Protein AF-A0A8I2DUW6-F1 (afdb_monomer)

Mean predicted aligned error: 10.38 Å

Radius of gyration: 19.62 Å; Cα contacts (8 Å, |Δi|>4): 59; chains: 1; bounding box: 40×25×70 Å

Foldseek 3Di:
DDDDDPPVPPVVVVVVVVLVVVLVVLVVVVLVVLLVCLQPPQLCPVPVPPPDSVVSSVVSVVVSVVVVVCVVVLCVVLVVCCVVVNVVVSSVVSVCVSVVVVVVVVVPDD

pLDDT: mean 75.13, std 10.91, range [45.47, 89.31]

Structure (mmCIF, N/CA/C/O backbone):
data_AF-A0A8I2DUW6-F1
#
_entry.id   AF-A0A8I2DUW6-F1
#
loop_
_atom_site.group_PDB
_atom_site.id
_atom_site.type_symbol
_atom_site.label_atom_id
_atom_site.label_alt_id
_atom_site.label_com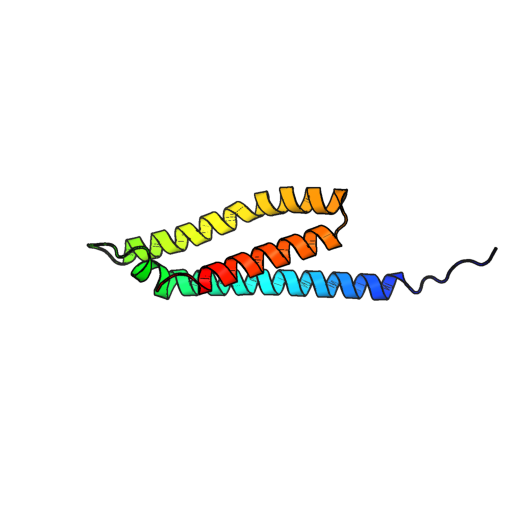p_id
_atom_site.label_asym_id
_atom_site.label_entity_id
_atom_site.label_seq_id
_atom_site.pdbx_PDB_ins_code
_atom_site.Cartn_x
_atom_site.Cartn_y
_atom_site.Cartn_z
_atom_site.occupancy
_atom_site.B_iso_or_equiv
_atom_site.auth_seq_id
_atom_site.auth_comp_id
_atom_site.auth_asym_id
_atom_site.auth_atom_id
_atom_site.pdbx_PDB_model_num
ATOM 1 N N . MET A 1 1 ? -23.594 2.513 44.249 1.00 48.62 1 MET A N 1
ATOM 2 C CA . MET A 1 1 ? -23.268 2.115 42.860 1.00 48.62 1 MET A CA 1
ATOM 3 C C . MET A 1 1 ? -21.768 2.338 42.655 1.00 48.62 1 MET A C 1
ATOM 5 O O . MET A 1 1 ? -21.359 3.493 42.703 1.00 48.62 1 MET A O 1
ATOM 9 N N . PRO A 1 2 ? -20.914 1.299 42.579 1.00 47.66 2 PRO A N 1
ATOM 10 C CA . PRO A 1 2 ? -19.468 1.497 42.521 1.00 47.66 2 PRO A CA 1
ATOM 11 C C . PRO A 1 2 ? -19.032 1.886 41.100 1.00 47.66 2 PRO A C 1
ATOM 13 O O . PRO A 1 2 ? -19.465 1.300 40.109 1.00 47.66 2 PRO A O 1
ATOM 16 N N . ARG A 1 3 ? -18.190 2.915 41.014 1.00 52.38 3 ARG A N 1
ATOM 17 C CA . ARG A 1 3 ? -17.647 3.509 39.787 1.00 52.38 3 ARG A CA 1
ATOM 18 C C . ARG A 1 3 ? -16.514 2.600 39.280 1.00 52.38 3 ARG A C 1
ATOM 20 O O . ARG A 1 3 ? -15.517 2.448 39.980 1.00 52.38 3 ARG A O 1
ATOM 27 N N . LYS A 1 4 ? -16.676 1.954 38.115 1.00 45.75 4 LYS A N 1
ATOM 28 C CA . LYS A 1 4 ? -15.626 1.113 37.502 1.00 45.75 4 LYS A CA 1
ATOM 29 C C . LYS A 1 4 ? -14.360 1.945 37.257 1.00 45.75 4 LYS A C 1
ATOM 31 O O . LYS A 1 4 ? -14.430 3.062 36.749 1.00 45.75 4 LYS A O 1
ATOM 36 N N . SER A 1 5 ? -13.230 1.381 37.664 1.00 45.47 5 SER A N 1
ATOM 37 C CA . SER A 1 5 ? -11.887 1.950 37.636 1.00 45.47 5 SER A CA 1
ATOM 38 C C . SER A 1 5 ? -11.401 2.257 36.215 1.00 45.47 5 SER A C 1
ATOM 40 O O . SER A 1 5 ? -11.547 1.471 35.285 1.00 45.47 5 SER A O 1
ATOM 42 N N . THR A 1 6 ? -10.770 3.415 36.063 1.00 49.97 6 THR A N 1
ATOM 43 C CA . THR A 1 6 ? -10.257 4.024 34.826 1.00 49.97 6 THR A CA 1
ATOM 44 C C . THR A 1 6 ? -8.950 3.405 34.297 1.00 49.97 6 THR A C 1
ATOM 46 O O . THR A 1 6 ? -8.210 4.048 33.557 1.00 49.97 6 THR A O 1
ATOM 49 N N . THR A 1 7 ? -8.642 2.149 34.630 1.00 49.09 7 THR A N 1
ATOM 50 C CA . THR A 1 7 ? -7.340 1.522 34.317 1.00 49.09 7 THR A CA 1
ATOM 51 C C . THR A 1 7 ? -7.307 0.794 32.957 1.00 49.09 7 THR A C 1
ATOM 53 O O . THR A 1 7 ? -6.231 0.490 32.450 1.00 49.09 7 THR A O 1
ATOM 56 N N . GLU A 1 8 ? -8.452 0.569 32.298 1.00 52.84 8 GLU A N 1
ATOM 57 C CA . GLU A 1 8 ? -8.525 -0.125 30.990 1.00 52.84 8 GLU A CA 1
ATOM 58 C C . GLU A 1 8 ? -8.135 0.746 29.773 1.00 52.84 8 GLU A C 1
ATOM 60 O O . GLU A 1 8 ? -7.786 0.222 28.710 1.00 52.84 8 GLU A O 1
ATOM 65 N N . GL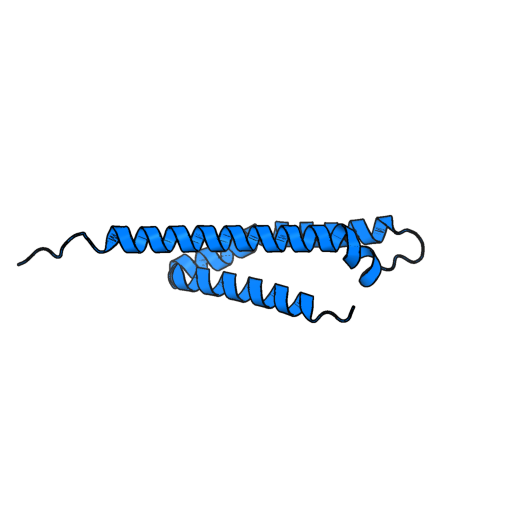Y A 1 9 ? -8.161 2.079 29.898 1.00 55.50 9 GLY A N 1
ATOM 66 C CA . GLY A 1 9 ? -7.941 2.994 28.767 1.00 55.50 9 GLY A CA 1
ATOM 67 C C . GLY A 1 9 ? -6.481 3.101 28.307 1.00 55.50 9 GLY A C 1
ATOM 68 O O . GLY A 1 9 ? -6.201 3.149 27.106 1.00 55.50 9 GLY A O 1
ATOM 69 N N . ALA A 1 10 ? -5.530 3.104 29.244 1.00 59.47 10 ALA A N 1
ATOM 70 C CA . ALA A 1 10 ? -4.113 3.330 28.944 1.00 59.47 10 ALA A CA 1
ATOM 71 C C . ALA A 1 10 ? -3.447 2.127 28.247 1.00 59.47 10 ALA A C 1
ATOM 73 O O . ALA A 1 10 ? -2.706 2.297 27.275 1.00 59.47 10 ALA A O 1
ATOM 74 N N . SER A 1 11 ? -3.754 0.901 28.690 1.00 62.22 11 SER A N 1
ATOM 75 C CA . SER A 1 11 ? -3.230 -0.336 28.090 1.00 62.22 11 SER A CA 1
ATOM 76 C C . SER A 1 11 ? -3.776 -0.561 26.675 1.00 62.22 11 SER A C 1
ATOM 78 O O . SER A 1 11 ? -3.026 -0.934 25.768 1.00 62.22 11 SER A O 1
ATOM 80 N N . THR A 1 12 ? -5.058 -0.252 26.460 1.00 75.38 12 THR A N 1
ATOM 81 C CA . THR A 1 12 ? -5.716 -0.332 25.150 1.00 75.38 12 THR A CA 1
ATOM 82 C C . THR A 1 12 ? -5.145 0.697 24.176 1.00 75.38 12 THR A C 1
ATOM 84 O O . THR A 1 12 ? -4.831 0.353 23.038 1.00 75.38 12 THR A O 1
ATOM 87 N N . THR A 1 13 ? -4.915 1.934 24.630 1.00 78.50 13 THR A N 1
ATOM 88 C CA . THR A 1 13 ? -4.326 2.998 23.798 1.00 78.50 13 THR A CA 1
ATOM 89 C C . THR A 1 13 ? -2.907 2.638 23.364 1.00 78.50 13 THR A C 1
ATOM 91 O O . THR A 1 13 ? -2.596 2.697 22.177 1.00 78.50 13 THR A O 1
ATOM 94 N N . ARG A 1 14 ? -2.063 2.158 24.290 1.00 81.19 14 ARG A N 1
ATOM 95 C CA . ARG A 1 14 ? -0.702 1.696 23.972 1.00 81.19 14 ARG A CA 1
ATOM 96 C C . ARG A 1 14 ? -0.705 0.572 22.933 1.00 81.19 14 ARG A C 1
ATOM 98 O O . ARG A 1 14 ? 0.114 0.582 22.020 1.00 81.19 14 ARG A O 1
ATOM 105 N N . ARG A 1 15 ? -1.640 -0.378 23.037 1.00 80.06 15 ARG A N 1
ATOM 106 C CA . ARG A 1 15 ? -1.776 -1.479 22.072 1.00 80.06 15 ARG A CA 1
ATOM 107 C C . ARG A 1 15 ? -2.188 -0.988 20.684 1.00 80.06 15 ARG A C 1
ATOM 109 O O . ARG A 1 15 ? -1.640 -1.470 19.698 1.00 80.06 15 ARG A O 1
ATOM 116 N N . VAL A 1 16 ? -3.117 -0.034 20.605 1.00 80.00 16 VAL A N 1
ATOM 117 C CA . VAL A 1 16 ? -3.538 0.577 19.333 1.00 80.00 16 VAL A CA 1
ATOM 118 C C . VAL A 1 16 ? -2.384 1.346 18.695 1.00 80.00 16 VAL A C 1
ATOM 120 O O . VAL A 1 16 ? -2.134 1.164 17.512 1.00 80.00 16 VAL A O 1
ATOM 123 N N . VAL A 1 17 ? -1.634 2.133 19.471 1.00 83.25 17 VAL A N 1
ATOM 124 C CA . VAL A 1 17 ? -0.468 2.875 18.965 1.00 83.25 17 VAL A CA 1
ATOM 125 C C . VAL A 1 17 ? 0.593 1.927 18.409 1.00 83.25 17 VAL A C 1
ATOM 127 O O . VAL A 1 17 ? 1.036 2.116 17.282 1.00 83.25 17 VAL A O 1
ATOM 130 N N . ILE A 1 18 ? 0.960 0.875 19.150 1.00 84.00 18 ILE A N 1
ATOM 131 C CA . ILE A 1 18 ? 1.939 -0.119 18.682 1.00 84.00 18 ILE A CA 1
ATOM 132 C C . ILE A 1 18 ? 1.457 -0.790 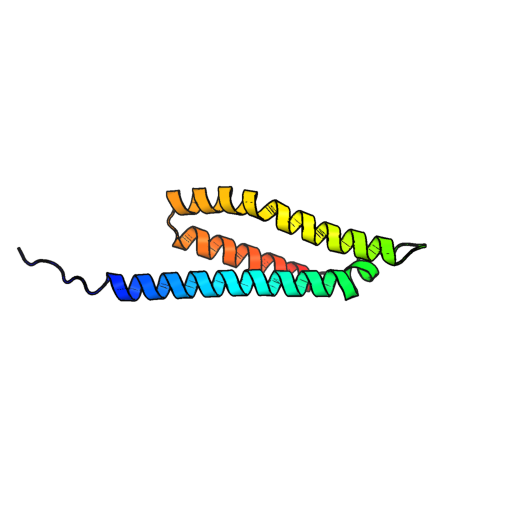17.391 1.00 84.00 18 ILE A C 1
ATOM 134 O O . ILE A 1 18 ? 2.237 -0.951 16.459 1.00 84.00 18 ILE A O 1
ATOM 138 N N . ALA A 1 19 ? 0.174 -1.146 17.316 1.00 80.88 19 ALA A N 1
ATOM 139 C CA . ALA A 1 19 ? -0.402 -1.758 16.125 1.00 80.88 19 ALA A CA 1
ATOM 140 C C . ALA A 1 19 ? -0.381 -0.812 14.909 1.00 80.88 19 ALA A C 1
ATOM 142 O O . ALA A 1 19 ? -0.034 -1.245 13.812 1.00 80.88 19 ALA A O 1
ATOM 143 N N . SER A 1 20 ? -0.682 0.476 15.102 1.00 80.69 20 SER A N 1
ATOM 144 C CA . SER A 1 20 ? -0.594 1.493 14.047 1.00 80.69 20 SER A CA 1
ATOM 145 C C . SER A 1 20 ? 0.843 1.715 13.577 1.00 80.69 20 SER A C 1
ATOM 147 O O . SER A 1 20 ? 1.088 1.799 12.378 1.00 80.69 20 SER A O 1
ATOM 149 N N . VAL A 1 21 ? 1.803 1.771 14.506 1.00 86.06 21 VAL A N 1
ATOM 150 C CA . VAL A 1 21 ? 3.229 1.923 14.178 1.00 86.06 21 VAL A CA 1
ATOM 151 C C . VAL A 1 21 ? 3.739 0.705 13.414 1.00 86.06 21 VAL A C 1
ATOM 153 O O . VAL A 1 21 ? 4.390 0.870 12.388 1.00 86.06 21 VAL A O 1
ATOM 156 N N . ALA A 1 22 ? 3.408 -0.507 13.862 1.00 84.00 22 ALA A N 1
ATOM 157 C CA . ALA A 1 22 ? 3.795 -1.738 13.178 1.00 84.00 22 ALA A CA 1
ATOM 158 C C . ALA A 1 22 ? 3.194 -1.823 11.765 1.00 84.00 22 ALA A C 1
ATOM 160 O O . ALA A 1 22 ? 3.897 -2.194 10.829 1.00 84.00 22 ALA A O 1
ATOM 161 N N . GLY A 1 23 ? 1.925 -1.430 11.599 1.00 79.38 23 GLY A N 1
ATOM 162 C CA . GLY A 1 23 ? 1.282 -1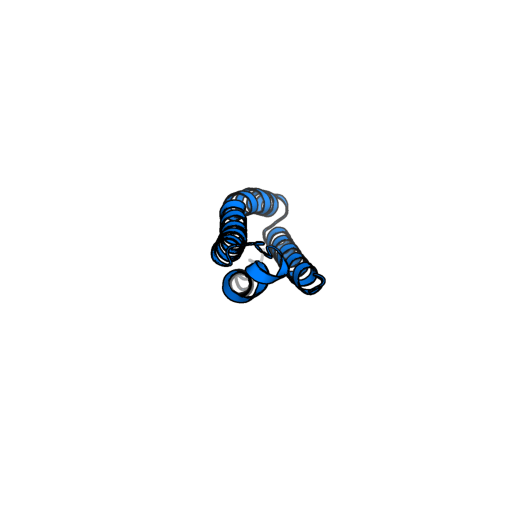.334 10.287 1.00 79.38 23 GLY A CA 1
ATOM 163 C C . GLY A 1 23 ? 1.987 -0.334 9.370 1.00 79.38 23 GLY A C 1
ATOM 164 O O . GLY A 1 23 ? 2.347 -0.682 8.253 1.00 79.38 23 GLY A O 1
ATOM 165 N N . ASN A 1 24 ? 2.276 0.869 9.872 1.00 82.94 24 ASN A N 1
ATOM 166 C CA . ASN A 1 24 ? 2.996 1.895 9.117 1.00 82.94 24 ASN A CA 1
ATOM 167 C C . ASN A 1 24 ? 4.421 1.453 8.740 1.00 82.94 24 ASN A C 1
ATOM 169 O O . ASN A 1 24 ? 4.879 1.721 7.635 1.00 82.94 24 ASN A O 1
ATOM 173 N N . MET A 1 25 ? 5.128 0.764 9.641 1.00 85.00 25 MET A N 1
ATOM 174 C CA . MET A 1 25 ? 6.453 0.212 9.346 1.00 85.00 25 MET A CA 1
ATOM 175 C C . MET A 1 25 ? 6.397 -0.867 8.269 1.00 85.00 25 MET A C 1
ATOM 177 O O . MET A 1 25 ? 7.230 -0.850 7.370 1.00 85.00 25 MET A O 1
ATOM 181 N N . MET A 1 26 ? 5.422 -1.779 8.333 1.00 82.31 26 MET A N 1
ATOM 182 C CA . MET A 1 26 ? 5.229 -2.784 7.287 1.00 82.31 26 MET A CA 1
ATOM 183 C C . MET A 1 26 ? 4.927 -2.127 5.940 1.00 82.31 26 MET A C 1
ATOM 185 O O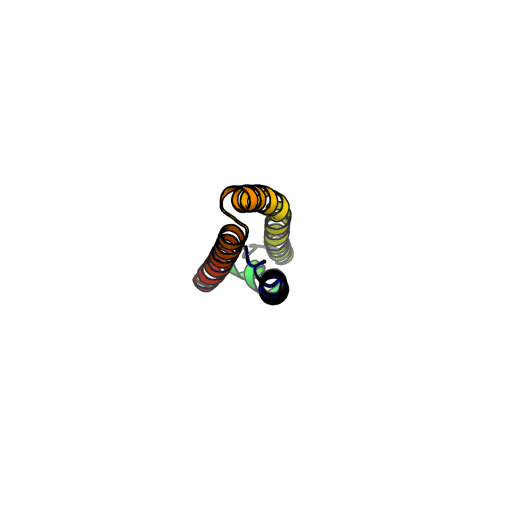 . MET A 1 26 ? 5.523 -2.503 4.936 1.00 82.31 26 MET A O 1
ATOM 189 N N . GLU A 1 27 ? 4.060 -1.118 5.917 1.00 80.25 27 GLU A N 1
ATOM 190 C CA . GLU A 1 27 ? 3.717 -0.386 4.697 1.00 80.25 27 GLU A CA 1
ATOM 191 C C . GLU A 1 27 ? 4.947 0.272 4.052 1.00 80.25 27 GLU A C 1
ATOM 193 O O . GLU A 1 27 ? 5.156 0.178 2.842 1.00 80.25 27 GLU A O 1
ATOM 198 N N . TRP A 1 28 ? 5.800 0.894 4.871 1.00 78.94 28 TRP A N 1
ATOM 199 C CA . TRP A 1 28 ? 7.076 1.457 4.427 1.00 78.94 28 TRP A CA 1
ATOM 200 C C . TRP A 1 28 ? 8.071 0.394 3.966 1.00 78.94 28 TRP A C 1
ATOM 202 O O . TRP A 1 28 ? 8.786 0.613 2.989 1.00 78.94 28 TRP A O 1
ATOM 212 N N . TYR A 1 29 ? 8.111 -0.748 4.649 1.00 82.94 29 TYR A N 1
ATOM 213 C CA . TYR A 1 29 ? 8.977 -1.864 4.291 1.00 82.94 29 TYR A CA 1
ATOM 214 C C . TYR A 1 29 ? 8.637 -2.416 2.902 1.00 82.94 29 TYR A C 1
ATOM 21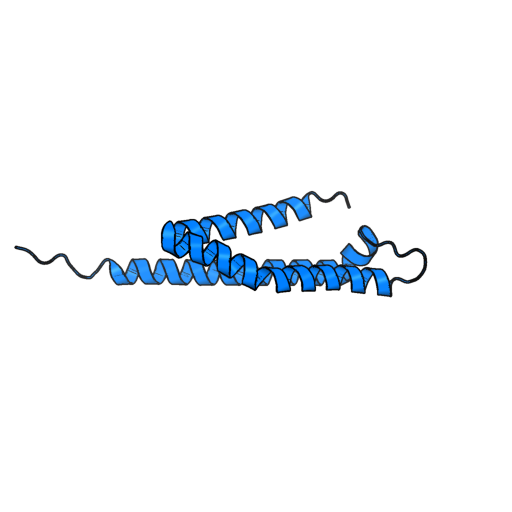6 O O . TYR A 1 29 ? 9.524 -2.532 2.060 1.00 82.94 29 TYR A O 1
ATOM 224 N N . ASP A 1 30 ? 7.360 -2.684 2.630 1.00 76.69 30 ASP A N 1
ATOM 225 C CA . ASP A 1 30 ? 6.906 -3.240 1.349 1.00 76.69 30 ASP A CA 1
ATOM 226 C C . ASP A 1 30 ? 7.094 -2.237 0.201 1.00 76.69 30 ASP A C 1
ATOM 228 O O . ASP A 1 30 ? 7.485 -2.597 -0.906 1.00 76.69 30 ASP A O 1
ATOM 232 N N . PHE A 1 31 ? 6.926 -0.941 0.476 1.00 76.19 31 PHE A N 1
ATOM 233 C CA . PHE A 1 31 ? 7.198 0.113 -0.500 1.00 76.19 31 PHE A CA 1
ATOM 234 C C . PHE A 1 31 ? 8.668 0.228 -0.856 1.00 76.19 31 PHE A C 1
ATOM 236 O O . PHE A 1 31 ? 9.003 0.383 -2.033 1.00 76.19 31 PHE A O 1
ATOM 243 N N . PHE A 1 32 ? 9.543 0.135 0.141 1.00 80.88 32 PHE A N 1
ATOM 244 C CA . PHE A 1 32 ? 10.975 0.109 -0.098 1.00 80.88 32 PHE A CA 1
ATOM 245 C C . PHE A 1 32 ? 11.359 -1.137 -0.900 1.00 80.88 32 PHE A C 1
ATOM 247 O O . PHE A 1 32 ? 12.033 -1.020 -1.921 1.00 80.88 32 PHE A O 1
ATOM 254 N N . LEU A 1 33 ? 10.837 -2.305 -0.511 1.00 80.75 33 LEU A N 1
ATOM 255 C CA . LEU A 1 33 ? 11.076 -3.571 -1.197 1.00 80.75 33 LEU A CA 1
ATOM 256 C C . LEU A 1 33 ? 10.619 -3.523 -2.662 1.00 80.75 33 LEU A C 1
ATOM 258 O O . LEU A 1 33 ? 11.414 -3.835 -3.548 1.00 80.75 33 LEU A O 1
ATOM 262 N N . TYR A 1 34 ? 9.389 -3.068 -2.934 1.00 77.69 34 TYR A N 1
ATOM 263 C CA . TYR A 1 34 ? 8.877 -2.904 -4.297 1.00 77.69 34 TYR A CA 1
ATOM 264 C C . TYR A 1 34 ? 9.712 -1.900 -5.087 1.00 77.69 34 TYR A C 1
ATOM 266 O O . TYR A 1 34 ? 10.020 -2.153 -6.243 1.00 77.69 34 TYR A O 1
ATOM 274 N N . THR A 1 35 ? 10.102 -0.767 -4.497 1.00 75.31 35 THR A N 1
ATOM 2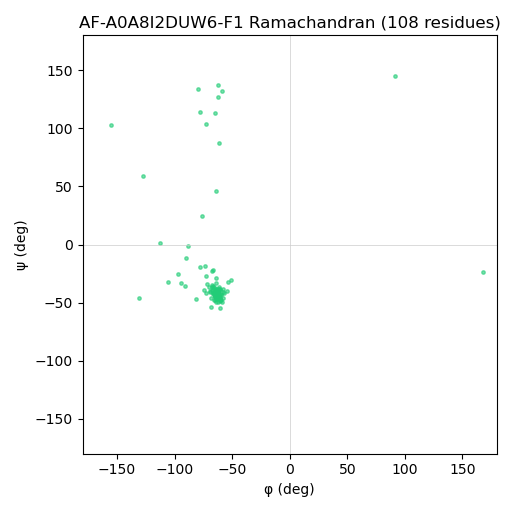75 C CA . THR A 1 35 ? 10.893 0.258 -5.202 1.00 75.31 35 THR A CA 1
ATOM 276 C C . THR A 1 35 ? 12.275 -0.269 -5.578 1.00 75.31 35 THR A C 1
ATOM 278 O O . THR A 1 35 ? 12.721 -0.091 -6.711 1.00 75.31 35 THR A O 1
ATOM 281 N N . THR A 1 36 ? 12.945 -0.966 -4.659 1.00 80.94 36 THR A N 1
ATOM 282 C CA . THR A 1 36 ? 14.232 -1.614 -4.925 1.00 80.94 36 THR A CA 1
ATOM 283 C C . THR A 1 36 ? 14.088 -2.721 -5.970 1.00 80.94 36 THR A C 1
ATOM 285 O O . THR A 1 36 ? 14.885 -2.781 -6.904 1.00 80.94 36 THR A O 1
ATOM 288 N N . ALA A 1 37 ? 13.044 -3.549 -5.881 1.00 79.25 37 ALA A N 1
ATOM 289 C CA . ALA A 1 37 ? 12.750 -4.569 -6.884 1.00 79.25 37 ALA A CA 1
ATOM 290 C C . ALA A 1 37 ? 12.408 -3.954 -8.251 1.00 79.25 37 ALA A C 1
ATOM 292 O O . ALA A 1 37 ? 12.857 -4.459 -9.276 1.00 79.25 37 ALA A O 1
ATOM 293 N N . ALA A 1 38 ? 11.680 -2.837 -8.288 1.00 75.69 38 ALA A N 1
ATOM 294 C CA . ALA A 1 38 ? 11.343 -2.099 -9.501 1.00 75.69 38 ALA A CA 1
ATOM 295 C C . ALA A 1 38 ? 12.581 -1.530 -10.193 1.00 75.69 38 ALA A C 1
ATOM 297 O O . ALA A 1 38 ? 12.702 -1.615 -11.414 1.00 75.69 38 ALA A O 1
ATOM 298 N N . ALA A 1 39 ? 13.516 -1.002 -9.403 1.00 70.94 39 ALA A N 1
ATOM 299 C CA . ALA A 1 39 ? 14.770 -0.462 -9.899 1.00 70.94 39 ALA A CA 1
ATOM 300 C C . ALA A 1 39 ? 15.727 -1.548 -10.420 1.00 70.94 39 ALA A C 1
ATOM 302 O O . ALA A 1 39 ? 16.432 -1.303 -11.396 1.00 70.94 39 ALA A O 1
ATOM 303 N N . LEU A 1 40 ? 15.765 -2.724 -9.779 1.00 69.25 40 LEU A N 1
ATOM 304 C CA . LEU A 1 40 ? 16.804 -3.733 -10.027 1.00 69.25 40 LEU A CA 1
ATOM 305 C C . LEU A 1 40 ? 16.345 -4.958 -10.833 1.00 69.25 40 LEU A C 1
ATOM 307 O O . LEU A 1 40 ? 17.161 -5.534 -11.547 1.00 69.25 40 LEU A O 1
ATOM 311 N N . VAL A 1 41 ? 15.084 -5.388 -10.709 1.00 68.25 41 VAL A N 1
ATOM 312 C CA . VAL A 1 41 ? 14.638 -6.727 -11.153 1.00 68.25 41 VAL A CA 1
ATOM 313 C C . VAL A 1 41 ? 13.369 -6.691 -12.012 1.00 68.25 41 VAL A C 1
ATOM 315 O O . VAL A 1 41 ? 13.329 -7.309 -13.070 1.00 68.25 41 VAL A O 1
ATOM 318 N N . LEU A 1 42 ? 12.323 -5.952 -11.626 1.00 66.12 42 LEU A N 1
ATOM 319 C CA . LEU A 1 42 ? 11.043 -5.977 -12.359 1.00 66.12 42 LEU A CA 1
ATOM 320 C C . LEU A 1 42 ? 11.179 -5.428 -13.787 1.00 66.12 42 LEU A C 1
ATOM 322 O O . LEU A 1 42 ? 10.506 -5.911 -14.694 1.00 66.12 42 LEU A O 1
ATOM 326 N N . GLY A 1 43 ? 12.069 -4.453 -13.999 1.00 63.28 43 GLY A N 1
ATOM 327 C CA . GLY A 1 43 ? 12.330 -3.894 -15.324 1.00 63.28 43 GLY A CA 1
ATOM 328 C C . GLY A 1 43 ? 12.929 -4.899 -16.311 1.00 63.28 43 GLY A C 1
ATOM 329 O O . GLY A 1 43 ? 12.672 -4.779 -17.500 1.00 63.28 43 GLY A O 1
ATOM 330 N N . THR A 1 44 ? 13.683 -5.900 -15.850 1.00 61.69 44 THR A N 1
ATOM 331 C CA . THR A 1 44 ? 14.286 -6.930 -16.716 1.00 61.69 44 THR A CA 1
ATOM 332 C C . THR A 1 44 ? 13.421 -8.185 -16.825 1.00 61.69 44 THR A C 1
ATOM 334 O O . THR A 1 44 ? 13.383 -8.787 -17.894 1.00 61.69 44 THR A O 1
ATOM 337 N N . VAL A 1 45 ? 12.701 -8.549 -15.756 1.00 65.38 45 VAL A N 1
ATOM 338 C CA . VAL A 1 45 ? 11.859 -9.760 -15.688 1.00 65.38 45 VAL A CA 1
ATOM 339 C C . VAL A 1 45 ? 10.487 -9.557 -16.343 1.00 65.38 45 VAL A C 1
ATOM 341 O O . VAL A 1 45 ? 10.064 -10.383 -17.145 1.00 65.38 45 VAL A O 1
ATOM 344 N N . PHE A 1 46 ? 9.791 -8.450 -16.054 1.00 62.75 46 PHE A N 1
ATOM 345 C CA . PHE A 1 46 ? 8.425 -8.209 -16.560 1.00 62.75 46 PHE A CA 1
ATOM 346 C C . PHE A 1 46 ? 8.376 -7.345 -17.813 1.00 62.75 46 PHE A C 1
ATOM 348 O O . PHE A 1 46 ? 7.429 -7.439 -18.593 1.00 62.75 46 PHE A O 1
ATOM 355 N N . PHE A 1 47 ? 9.392 -6.509 -18.017 1.00 63.03 47 PHE A N 1
ATOM 356 C CA . PHE A 1 47 ? 9.474 -5.614 -19.164 1.00 63.03 47 PHE A CA 1
ATOM 357 C C . PHE A 1 47 ? 10.808 -5.766 -19.904 1.00 63.03 47 PHE A C 1
ATOM 359 O O . PHE A 1 47 ? 11.521 -4.764 -20.035 1.00 63.03 47 PHE A O 1
ATOM 366 N N . PRO A 1 48 ? 11.156 -6.972 -20.416 1.00 60.81 48 PRO A N 1
ATOM 367 C CA . PRO A 1 48 ? 12.299 -7.151 -21.304 1.00 60.81 48 PRO A CA 1
ATOM 368 C C . PRO A 1 48 ? 12.054 -6.312 -22.560 1.00 60.81 48 PRO A C 1
ATOM 370 O O . PRO A 1 48 ? 11.427 -6.715 -23.538 1.00 60.81 48 PRO A O 1
ATOM 373 N N . SER A 1 49 ? 12.474 -5.059 -22.476 1.00 54.44 49 SER A N 1
ATOM 374 C CA . SER A 1 49 ? 12.284 -4.040 -23.485 1.00 54.44 49 SER A CA 1
ATOM 375 C C . SER A 1 49 ? 13.238 -4.424 -24.595 1.00 54.44 49 SER A C 1
ATOM 377 O O . SER A 1 49 ? 14.446 -4.267 -24.444 1.00 54.44 49 SER A O 1
ATOM 379 N N . GLY A 1 50 ? 12.698 -4.986 -25.678 1.00 55.53 50 GLY A N 1
ATOM 380 C CA . GLY A 1 50 ? 13.427 -5.440 -26.867 1.00 55.53 50 GLY A CA 1
ATOM 381 C C . GLY A 1 50 ? 14.132 -4.314 -27.637 1.00 55.53 50 GLY A C 1
ATOM 382 O O . GLY A 1 50 ? 14.002 -4.232 -28.852 1.00 55.53 50 GLY A O 1
ATOM 383 N N . GLY A 1 51 ? 14.844 -3.425 -26.938 1.00 59.09 51 GLY A N 1
ATOM 384 C CA . GLY A 1 51 ? 15.600 -2.313 -27.495 1.00 59.09 51 GLY A CA 1
ATOM 385 C C . GLY A 1 51 ? 16.107 -1.266 -26.488 1.00 59.09 51 GLY A C 1
ATOM 386 O O . GLY A 1 51 ? 17.088 -0.605 -26.808 1.00 59.09 51 GLY A O 1
ATOM 387 N N . HIS A 1 52 ? 15.514 -1.077 -25.292 1.00 63.81 52 HIS A N 1
ATOM 388 C CA . HIS A 1 52 ? 15.987 -0.017 -24.374 1.00 63.81 52 HIS A CA 1
ATOM 389 C C . HIS A 1 52 ? 15.672 -0.266 -22.876 1.00 63.81 52 HIS A C 1
ATOM 391 O O . HIS A 1 52 ? 14.558 0.032 -22.438 1.00 63.81 52 HIS A O 1
ATOM 397 N N . PRO A 1 53 ? 16.660 -0.689 -22.056 1.00 67.94 53 PRO A N 1
ATOM 398 C CA . PRO A 1 53 ? 16.494 -1.018 -20.629 1.00 67.94 53 PRO A CA 1
ATOM 399 C C . PRO A 1 53 ? 15.797 0.064 -19.787 1.00 67.94 53 PRO A C 1
ATOM 401 O O . PRO A 1 53 ? 15.074 -0.236 -18.841 1.00 67.94 53 PRO A O 1
ATOM 404 N N . LEU A 1 54 ? 15.971 1.333 -20.172 1.00 73.50 54 LEU A N 1
ATOM 405 C CA . LEU A 1 54 ? 15.358 2.491 -19.519 1.00 73.50 54 LEU A CA 1
ATOM 406 C C . LEU A 1 54 ? 13.819 2.419 -19.486 1.00 73.50 54 LEU A C 1
ATOM 408 O O . LEU A 1 54 ? 13.214 2.792 -18.483 1.00 73.50 54 LEU A O 1
ATOM 412 N N . LEU A 1 55 ? 13.175 1.929 -20.556 1.00 74.00 55 LEU A N 1
ATOM 413 C CA . LEU A 1 55 ? 11.710 1.842 -20.610 1.00 74.00 55 LEU A CA 1
ATOM 414 C C . LEU A 1 55 ? 11.166 0.808 -19.617 1.00 74.00 55 LEU A C 1
ATOM 416 O O . LEU A 1 55 ? 10.123 1.050 -19.014 1.00 74.00 55 LEU A O 1
ATOM 420 N N . GLY A 1 56 ? 11.875 -0.307 -19.415 1.00 70.94 56 GLY A N 1
ATOM 421 C CA . GLY A 1 56 ? 11.485 -1.331 -18.443 1.00 70.94 56 GLY A CA 1
ATOM 422 C C . GLY A 1 56 ? 11.538 -0.815 -17.004 1.00 70.94 56 GLY A C 1
ATOM 423 O O . GLY A 1 56 ? 10.604 -1.025 -16.232 1.00 70.94 56 GLY A O 1
ATOM 424 N N . THR A 1 57 ? 12.579 -0.053 -16.654 1.00 72.38 57 THR A N 1
ATOM 425 C CA . THR A 1 57 ? 12.686 0.590 -15.334 1.00 72.38 57 THR A CA 1
ATOM 426 C C . THR A 1 57 ? 11.610 1.658 -15.129 1.00 72.38 57 THR A C 1
ATOM 428 O O . THR A 1 57 ? 11.001 1.716 -14.061 1.00 72.38 57 THR A O 1
ATOM 431 N N . ILE A 1 58 ? 11.327 2.481 -16.147 1.00 78.75 58 ILE A N 1
ATOM 432 C CA . ILE A 1 58 ? 10.256 3.490 -16.081 1.00 78.75 58 ILE A CA 1
ATOM 433 C C . ILE A 1 58 ? 8.892 2.815 -15.896 1.00 78.75 58 ILE A C 1
ATOM 435 O O . ILE A 1 58 ? 8.105 3.274 -15.074 1.00 78.75 58 ILE A O 1
ATOM 439 N N . ALA A 1 59 ? 8.618 1.712 -16.599 1.00 76.75 59 ALA A N 1
ATOM 440 C CA . ALA A 1 59 ? 7.378 0.953 -16.438 1.00 76.75 59 ALA A CA 1
ATOM 441 C C . ALA A 1 59 ? 7.245 0.346 -15.028 1.00 76.75 59 ALA A C 1
ATOM 443 O O . ALA A 1 59 ? 6.181 0.437 -14.412 1.00 76.75 59 ALA A O 1
ATOM 444 N N . ALA A 1 60 ? 8.330 -0.199 -14.470 1.00 76.81 60 ALA A N 1
ATOM 445 C CA . ALA A 1 60 ? 8.341 -0.730 -13.108 1.00 76.81 60 ALA A CA 1
ATOM 446 C C . ALA A 1 60 ? 8.109 0.367 -12.044 1.00 76.81 60 ALA A C 1
ATOM 448 O O . ALA A 1 60 ? 7.317 0.180 -11.115 1.00 76.81 60 ALA A O 1
ATOM 449 N N . LEU A 1 61 ? 8.736 1.539 -12.213 1.00 80.06 61 LEU A N 1
ATOM 450 C CA . LEU A 1 61 ? 8.512 2.726 -11.376 1.00 80.06 61 LEU A CA 1
ATOM 451 C C . LEU A 1 61 ? 7.095 3.293 -11.540 1.00 80.06 61 LEU A C 1
ATOM 453 O O . LEU A 1 61 ? 6.488 3.720 -10.559 1.00 80.06 61 LEU A O 1
ATOM 457 N N . ALA A 1 62 ? 6.532 3.259 -12.748 1.00 82.94 62 ALA A N 1
ATOM 458 C CA . ALA A 1 62 ? 5.147 3.650 -12.986 1.00 82.94 62 ALA A CA 1
ATOM 459 C C . ALA A 1 62 ? 4.177 2.735 -12.226 1.00 82.94 62 ALA A C 1
ATOM 461 O O . ALA A 1 62 ? 3.228 3.230 -11.624 1.00 82.94 62 ALA A O 1
ATOM 462 N N . GLY A 1 63 ? 4.453 1.427 -12.151 1.00 81.00 63 GLY A N 1
ATOM 463 C CA . GLY A 1 63 ? 3.710 0.507 -11.284 1.00 81.00 63 GLY A CA 1
ATOM 464 C C . GLY A 1 63 ? 3.728 0.933 -9.810 1.00 81.00 63 GLY A C 1
ATOM 465 O O . GLY A 1 63 ? 2.681 0.945 -9.160 1.00 81.00 63 GLY A O 1
ATOM 466 N N . HIS A 1 64 ? 4.881 1.391 -9.302 1.00 78.44 64 HIS A N 1
ATOM 467 C CA . HIS A 1 64 ? 4.975 1.958 -7.950 1.00 78.44 64 HIS A CA 1
ATOM 468 C C . HIS A 1 64 ? 4.111 3.221 -7.801 1.00 78.44 64 HIS A C 1
ATOM 470 O O . HIS A 1 64 ? 3.380 3.367 -6.821 1.00 78.44 64 HIS A O 1
ATOM 476 N N . ALA A 1 65 ? 4.146 4.120 -8.790 1.00 83.81 65 ALA A N 1
ATOM 477 C CA . ALA A 1 65 ? 3.352 5.348 -8.789 1.00 83.81 65 ALA A CA 1
ATOM 478 C C . ALA A 1 65 ? 1.837 5.069 -8.790 1.00 83.81 65 ALA A C 1
ATOM 480 O O . ALA A 1 65 ? 1.089 5.721 -8.060 1.00 83.81 65 ALA A O 1
ATOM 481 N N . VAL A 1 66 ? 1.385 4.064 -9.547 1.00 85.25 66 VAL A N 1
ATOM 482 C CA . VAL A 1 66 ? -0.014 3.605 -9.542 1.00 85.25 66 VAL A CA 1
ATOM 483 C C . VAL A 1 66 ? -0.403 3.061 -8.164 1.00 85.25 66 VAL A C 1
ATOM 485 O O . VAL A 1 66 ? -1.450 3.432 -7.633 1.00 85.25 66 VAL A O 1
ATOM 488 N N . GLY A 1 67 ? 0.455 2.246 -7.541 1.00 81.31 67 GLY A N 1
ATOM 489 C CA . GLY A 1 67 ? 0.244 1.747 -6.177 1.00 81.31 67 GLY A CA 1
ATOM 490 C C . GLY A 1 67 ? 0.163 2.870 -5.136 1.00 81.31 67 GLY A C 1
ATOM 491 O O . GLY A 1 67 ? -0.692 2.845 -4.251 1.00 81.31 67 GLY A O 1
ATOM 492 N N . PHE A 1 68 ? 0.986 3.910 -5.281 1.00 81.50 68 PHE A N 1
ATOM 493 C CA . PHE A 1 68 ? 0.923 5.098 -4.431 1.00 81.50 68 PHE A CA 1
ATOM 494 C C . PHE A 1 68 ? -0.399 5.861 -4.614 1.00 81.50 68 PHE A C 1
ATOM 496 O O . PHE A 1 68 ? -1.040 6.230 -3.631 1.00 81.50 68 PHE A O 1
ATOM 503 N N . ALA A 1 69 ? -0.854 6.044 -5.857 1.00 87.38 69 ALA A N 1
ATOM 504 C CA . ALA A 1 69 ? -2.131 6.691 -6.164 1.00 87.38 69 ALA A CA 1
ATOM 505 C C . ALA A 1 69 ? -3.357 5.883 -5.696 1.00 87.38 69 ALA A C 1
ATOM 507 O O . ALA A 1 69 ? -4.423 6.456 -5.477 1.00 87.38 69 ALA A O 1
ATOM 508 N N . ALA A 1 70 ? -3.220 4.570 -5.490 1.00 86.12 70 ALA A N 1
ATOM 509 C CA . ALA A 1 70 ? -4.275 3.733 -4.925 1.00 86.12 70 ALA A CA 1
ATOM 510 C C . ALA A 1 70 ? -4.482 3.954 -3.411 1.00 86.12 70 ALA A C 1
ATOM 512 O O . ALA A 1 70 ? -5.549 3.626 -2.886 1.00 86.12 70 ALA A O 1
ATOM 513 N N . ARG A 1 71 ? -3.516 4.548 -2.691 1.00 85.12 71 ARG A N 1
ATOM 514 C CA . ARG A 1 71 ? -3.603 4.762 -1.232 1.00 85.12 71 ARG A CA 1
ATOM 515 C C . ARG A 1 71 ? -4.793 5.614 -0.779 1.00 85.12 71 ARG A C 1
ATOM 517 O O . ARG A 1 71 ? -5.477 5.171 0.141 1.00 85.12 71 ARG A O 1
ATOM 524 N N . PRO A 1 72 ? -5.100 6.784 -1.377 1.00 88.06 72 PRO A N 1
ATOM 525 C CA . PRO A 1 72 ? -6.305 7.545 -1.041 1.00 88.06 72 PRO A CA 1
ATOM 526 C C . PRO A 1 72 ? -7.589 6.719 -1.167 1.00 88.06 72 PRO A C 1
ATOM 528 O O . PRO A 1 72 ? -8.469 6.799 -0.313 1.00 88.06 72 PRO A O 1
ATOM 531 N N . ILE A 1 73 ? -7.671 5.883 -2.205 1.00 89.31 73 ILE A N 1
ATOM 532 C CA . ILE A 1 73 ? -8.825 5.016 -2.463 1.00 89.31 73 ILE A CA 1
ATOM 533 C C . ILE A 1 73 ? -8.913 3.935 -1.381 1.00 89.31 73 ILE A C 1
ATOM 535 O O . ILE A 1 73 ? -9.975 3.725 -0.795 1.00 89.31 73 ILE A O 1
ATOM 539 N N . GLY A 1 74 ? -7.785 3.299 -1.053 1.00 82.56 74 GLY A N 1
ATOM 540 C CA . GLY A 1 74 ? -7.693 2.351 0.053 1.00 82.56 74 GLY A CA 1
ATOM 541 C C . GLY A 1 74 ? -8.091 2.985 1.388 1.00 82.56 74 GLY A C 1
ATOM 542 O O . GLY A 1 74 ? -8.913 2.427 2.110 1.00 82.56 74 GLY A O 1
ATOM 543 N N . GLY A 1 75 ? -7.590 4.183 1.688 1.00 84.25 75 GLY A N 1
ATOM 544 C CA . GLY A 1 75 ? -7.927 4.937 2.895 1.00 84.25 75 GLY A CA 1
ATOM 545 C C . GLY A 1 75 ? -9.413 5.280 2.991 1.00 84.25 75 GLY A C 1
ATOM 546 O O . GLY A 1 75 ? -9.993 5.162 4.067 1.00 84.25 75 GLY A O 1
ATOM 547 N N . LEU A 1 76 ? -10.059 5.619 1.873 1.00 88.19 76 LEU A N 1
ATOM 548 C CA . LEU A 1 76 ? -11.500 5.871 1.831 1.00 88.19 76 LEU A CA 1
ATOM 549 C C . LEU A 1 76 ? -12.305 4.596 2.137 1.00 88.19 76 LEU A C 1
ATOM 551 O O . LEU A 1 76 ? -13.205 4.613 2.977 1.00 88.19 76 LEU A O 1
ATOM 555 N N . ILE A 1 77 ? -11.959 3.476 1.493 1.00 87.19 77 ILE A N 1
ATOM 556 C CA . ILE A 1 77 ? -12.665 2.196 1.651 1.00 87.19 77 ILE A CA 1
ATOM 557 C C . ILE A 1 77 ? -12.442 1.622 3.055 1.00 87.19 77 ILE A C 1
ATOM 559 O O . ILE A 1 77 ? -13.400 1.320 3.770 1.00 87.19 77 ILE A O 1
ATOM 563 N N . PHE A 1 78 ? -11.184 1.482 3.478 1.00 82.75 78 PHE A N 1
ATOM 564 C CA . PHE A 1 78 ? -10.834 0.917 4.782 1.00 82.75 78 PHE A CA 1
ATOM 565 C C . PHE A 1 78 ? -11.147 1.870 5.938 1.00 82.75 78 PHE A C 1
ATOM 567 O O . PHE A 1 78 ? -11.467 1.394 7.027 1.00 82.75 78 PHE A O 1
ATOM 574 N N . GLY A 1 79 ? -11.145 3.185 5.706 1.00 82.25 79 GLY A N 1
ATOM 575 C CA . GLY A 1 79 ? -11.651 4.183 6.649 1.00 82.25 79 GLY A CA 1
ATOM 576 C C . GLY A 1 79 ? -13.148 4.010 6.886 1.00 82.25 79 GLY A C 1
ATOM 577 O O . GLY A 1 79 ? -13.572 3.830 8.025 1.00 82.25 79 GLY A O 1
ATOM 578 N N . HIS A 1 80 ? -13.940 3.909 5.815 1.00 85.38 80 HIS A N 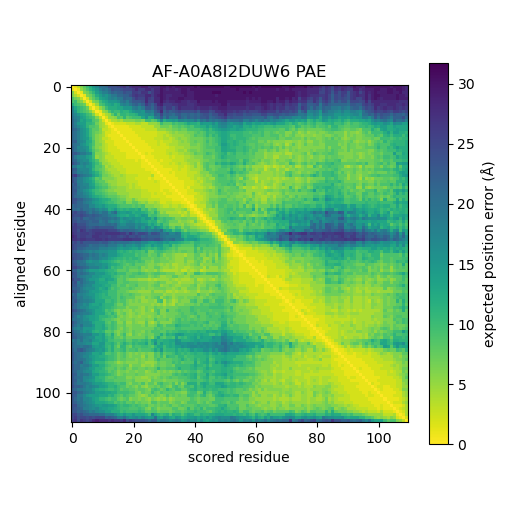1
ATOM 579 C CA . HIS A 1 80 ? -15.380 3.670 5.928 1.00 85.38 80 HIS A CA 1
ATOM 580 C C . HIS A 1 80 ? -15.707 2.324 6.604 1.00 85.38 80 HIS A C 1
ATOM 582 O O . HIS A 1 80 ? -16.598 2.232 7.452 1.00 85.38 80 HIS A O 1
ATOM 588 N N . ILE A 1 81 ? -14.961 1.263 6.276 1.00 83.94 81 ILE A N 1
ATOM 589 C CA . ILE A 1 81 ? -15.095 -0.041 6.943 1.00 83.94 81 ILE A CA 1
ATOM 590 C C . ILE A 1 81 ? -14.687 0.057 8.418 1.00 83.94 81 ILE A C 1
ATOM 592 O O . ILE A 1 81 ? -15.343 -0.548 9.267 1.00 83.94 81 ILE A O 1
ATOM 596 N N . GLY A 1 82 ? -13.635 0.810 8.738 1.00 80.62 82 GLY A N 1
ATOM 597 C CA . GLY A 1 82 ? -13.161 1.032 10.103 1.00 80.62 82 GLY A CA 1
ATOM 598 C C . GLY A 1 82 ? -14.170 1.777 10.970 1.00 80.62 82 GLY A C 1
ATOM 599 O O . GLY A 1 82 ? -14.355 1.403 12.130 1.00 80.62 82 GLY A O 1
ATOM 600 N N . ASP A 1 83 ? -14.874 2.748 10.391 1.00 80.88 83 ASP A N 1
ATOM 601 C CA . ASP A 1 83 ? -15.924 3.506 11.069 1.00 80.88 83 ASP A CA 1
ATOM 602 C C . ASP A 1 83 ? -17.184 2.660 11.304 1.00 80.88 83 ASP A C 1
ATOM 604 O O . ASP A 1 83 ? -17.827 2.783 12.346 1.00 80.88 83 ASP A O 1
ATOM 608 N N . ARG A 1 84 ? -17.517 1.739 10.385 1.00 81.62 84 ARG A N 1
ATOM 609 C CA . ARG A 1 84 ? -18.737 0.912 10.478 1.00 81.62 84 ARG A CA 1
ATOM 610 C C . ARG A 1 84 ? -18.559 -0.424 11.209 1.00 81.62 84 ARG A C 1
ATOM 612 O O . ARG A 1 84 ? -19.488 -0.888 11.863 1.00 81.62 84 ARG A O 1
ATOM 619 N N . ARG A 1 85 ? -17.404 -1.085 11.070 1.00 79.25 85 ARG A N 1
ATOM 620 C CA . ARG A 1 85 ? -17.107 -2.429 11.625 1.00 79.25 85 ARG A CA 1
ATOM 621 C C . ARG A 1 85 ? -16.040 -2.415 12.726 1.00 79.25 85 ARG A C 1
ATOM 623 O O . ARG A 1 85 ? -15.699 -3.467 13.266 1.00 79.25 85 ARG A O 1
ATOM 630 N N . GLY A 1 86 ? -15.531 -1.236 13.077 1.00 78.69 86 GLY A N 1
ATOM 631 C CA . GLY A 1 86 ? -14.534 -1.029 14.121 1.00 78.69 86 GLY A CA 1
ATOM 632 C C . GLY A 1 86 ? -13.091 -1.071 13.608 1.00 78.69 86 GLY A C 1
ATOM 633 O O . GLY A 1 86 ? -12.722 -1.869 12.743 1.00 78.69 86 GLY A O 1
ATOM 634 N N . ARG A 1 87 ? -12.232 -0.239 14.215 1.00 79.06 87 ARG A N 1
ATOM 635 C CA . ARG A 1 87 ? -10.817 -0.040 13.832 1.00 79.06 87 ARG A CA 1
ATOM 636 C C . ARG A 1 87 ? -9.993 -1.331 13.762 1.00 79.06 87 ARG A C 1
ATOM 638 O O . ARG A 1 87 ? -9.108 -1.443 12.921 1.00 79.06 87 ARG A O 1
ATOM 645 N N . LYS A 1 88 ? -10.296 -2.326 14.605 1.00 76.75 88 LYS A N 1
ATOM 646 C CA . LYS A 1 88 ? -9.613 -3.633 14.587 1.00 76.75 88 LYS A CA 1
ATOM 647 C C . LYS A 1 88 ? -9.847 -4.388 13.272 1.00 76.75 88 LYS A C 1
ATOM 649 O O . LYS A 1 88 ? -8.917 -5.005 12.764 1.00 76.75 88 LYS A O 1
ATOM 654 N N . ALA A 1 89 ? -11.067 -4.349 12.735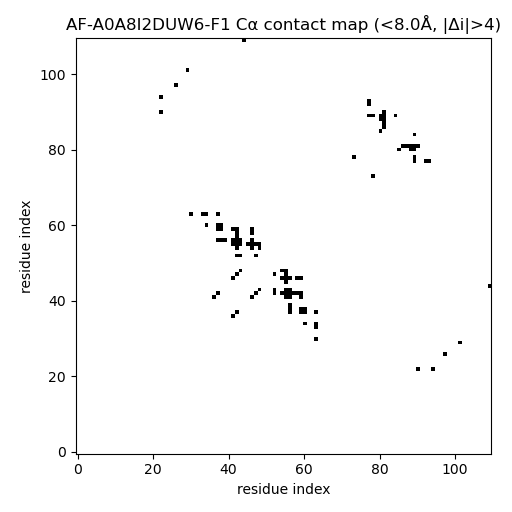 1.00 77.75 89 ALA A N 1
ATOM 655 C CA . ALA A 1 89 ? -11.409 -5.046 11.497 1.00 77.75 89 ALA A CA 1
ATOM 656 C C . ALA A 1 89 ? -10.721 -4.400 10.287 1.00 77.75 89 ALA A C 1
ATOM 658 O O . ALA A 1 89 ? -10.180 -5.114 9.447 1.00 77.75 89 ALA A O 1
ATOM 659 N N . ALA A 1 90 ? -10.670 -3.064 10.246 1.00 81.75 90 ALA A N 1
ATOM 660 C CA . ALA A 1 90 ? -9.909 -2.338 9.231 1.00 81.75 90 ALA A CA 1
ATOM 661 C C . ALA A 1 90 ? -8.414 -2.684 9.289 1.00 81.75 90 ALA A C 1
ATOM 663 O O . ALA A 1 90 ? -7.842 -3.035 8.264 1.00 81.75 90 ALA A O 1
ATOM 664 N N . LEU A 1 91 ? -7.817 -2.687 10.489 1.00 78.88 91 LEU A N 1
ATOM 665 C CA . LEU A 1 91 ? -6.404 -3.026 10.678 1.00 78.88 91 LEU A CA 1
ATOM 666 C C . LEU A 1 91 ? -6.078 -4.456 10.218 1.00 78.88 91 LEU A C 1
ATOM 668 O O . LEU A 1 91 ? -5.091 -4.674 9.531 1.00 78.88 91 LEU A O 1
ATOM 672 N N . MET A 1 92 ? -6.898 -5.444 10.587 1.00 82.06 92 MET A N 1
ATOM 673 C CA . MET A 1 92 ? -6.673 -6.832 10.161 1.00 82.06 92 MET A CA 1
ATOM 674 C C . MET A 1 92 ? -6.858 -6.997 8.647 1.00 82.06 92 MET A C 1
ATOM 676 O O . MET A 1 92 ? -6.124 -7.764 8.025 1.00 82.06 92 MET A O 1
ATOM 680 N N . GLY A 1 93 ? -7.811 -6.271 8.053 1.00 84.00 93 GLY A N 1
ATOM 681 C CA . GLY A 1 93 ? -8.061 -6.277 6.614 1.00 84.00 93 GLY A CA 1
ATOM 682 C C . GLY A 1 93 ? -6.889 -5.717 5.811 1.00 84.00 93 GLY A C 1
ATOM 683 O O . GLY A 1 93 ? -6.443 -6.370 4.870 1.00 84.00 93 GLY A O 1
ATOM 684 N N . THR A 1 94 ? -6.346 -4.562 6.210 1.00 81.56 94 THR A N 1
ATOM 685 C CA . THR A 1 94 ? -5.172 -3.979 5.542 1.00 81.56 94 THR A CA 1
ATOM 686 C C . THR A 1 94 ? -3.939 -4.865 5.701 1.00 81.56 94 THR A C 1
ATOM 688 O O . THR A 1 94 ? -3.247 -5.098 4.716 1.00 81.56 94 THR A O 1
ATOM 691 N N . LEU A 1 95 ? -3.714 -5.441 6.890 1.00 81.25 95 LEU A N 1
ATOM 692 C CA . LEU A 1 95 ? -2.592 -6.357 7.138 1.00 81.25 95 LEU A CA 1
ATOM 693 C C . LEU A 1 95 ? -2.654 -7.612 6.260 1.00 81.25 95 LEU A C 1
ATOM 695 O O . LEU A 1 95 ? -1.643 -8.041 5.711 1.00 81.25 95 LEU A O 1
ATOM 699 N N . SER A 1 96 ? -3.850 -8.191 6.128 1.00 85.56 96 SER A N 1
ATOM 700 C CA . SER A 1 96 ? -4.067 -9.399 5.326 1.00 85.56 96 SER A CA 1
ATOM 701 C C . SER A 1 96 ? -3.899 -9.114 3.836 1.00 85.56 96 SER A C 1
ATOM 703 O O . SER A 1 96 ? -3.301 -9.918 3.126 1.00 85.56 96 SER A O 1
ATOM 705 N N . LEU A 1 97 ? -4.394 -7.963 3.367 1.00 84.44 97 LEU A N 1
ATOM 706 C CA . LEU A 1 97 ? -4.238 -7.534 1.979 1.00 84.44 97 LEU A CA 1
ATOM 707 C C . LEU A 1 97 ? -2.762 -7.304 1.630 1.00 84.44 97 LEU A C 1
ATOM 709 O O . LEU A 1 97 ? -2.305 -7.804 0.607 1.00 84.44 97 LEU A O 1
ATOM 713 N N . MET A 1 98 ? -2.021 -6.600 2.494 1.00 82.62 98 MET A N 1
ATOM 714 C CA . MET A 1 98 ? -0.585 -6.373 2.312 1.00 82.62 98 MET A CA 1
ATOM 715 C C . MET A 1 98 ? 0.187 -7.692 2.274 1.00 82.62 98 MET A C 1
ATOM 717 O O . MET A 1 98 ? 0.857 -7.980 1.291 1.00 82.62 98 MET A O 1
ATOM 721 N N . GLY A 1 99 ? 0.032 -8.535 3.302 1.00 80.38 99 GLY A N 1
ATOM 722 C CA . GLY A 1 99 ? 0.740 -9.815 3.367 1.00 80.38 99 GLY A CA 1
ATOM 723 C C . GLY A 1 99 ? 0.391 -10.748 2.206 1.00 80.38 99 GLY A C 1
ATOM 724 O O . GLY A 1 99 ? 1.269 -11.424 1.676 1.00 80.38 99 GLY A O 1
ATOM 725 N N . GLY A 1 100 ? -0.872 -10.748 1.766 1.00 86.06 100 GLY A N 1
ATOM 726 C CA . GLY A 1 100 ? -1.314 -11.493 0.589 1.00 86.06 100 GLY A CA 1
ATOM 727 C C . GLY A 1 100 ? -0.662 -10.995 -0.701 1.00 86.06 100 GLY A C 1
ATOM 728 O O . GLY A 1 100 ? -0.187 -11.807 -1.490 1.00 86.06 100 GLY A O 1
ATOM 729 N N . ALA A 1 101 ? -0.576 -9.677 -0.899 1.00 79.94 101 ALA A N 1
ATOM 730 C CA . ALA A 1 101 ? 0.082 -9.092 -2.064 1.00 79.94 101 ALA A CA 1
ATOM 731 C C . ALA A 1 101 ? 1.585 -9.422 -2.104 1.00 79.94 101 ALA A C 1
ATOM 733 O O . ALA A 1 101 ? 2.084 -9.852 -3.145 1.00 79.94 101 ALA A O 1
ATOM 734 N N . THR A 1 102 ? 2.291 -9.307 -0.973 1.00 74.00 102 THR A N 1
ATOM 735 C CA . THR A 1 102 ? 3.714 -9.675 -0.870 1.00 74.00 102 THR A CA 1
ATOM 736 C C . THR A 1 102 ? 3.921 -11.171 -1.123 1.00 74.00 102 THR A C 1
ATOM 738 O O . THR A 1 102 ? 4.841 -11.558 -1.843 1.00 74.00 102 THR A O 1
ATOM 741 N N . PHE A 1 103 ? 3.040 -12.025 -0.592 1.00 81.31 103 PHE A N 1
ATOM 742 C CA . PHE A 1 103 ? 3.078 -13.464 -0.851 1.00 81.31 103 PHE A CA 1
ATOM 743 C C . PHE A 1 103 ? 2.882 -13.780 -2.339 1.00 81.31 103 PHE A C 1
ATOM 745 O O . PHE A 1 103 ? 3.655 -14.546 -2.907 1.00 81.31 103 PHE A O 1
ATOM 752 N N . CYS A 1 104 ? 1.908 -13.145 -2.998 1.00 82.38 104 CYS A N 1
ATOM 753 C CA . CYS A 1 104 ? 1.700 -13.286 -4.438 1.00 82.38 104 CYS A CA 1
ATOM 754 C C . CYS A 1 104 ? 2.904 -12.802 -5.255 1.00 82.38 104 CYS A C 1
ATOM 756 O O . CYS A 1 104 ? 3.252 -13.456 -6.233 1.00 82.38 104 CYS A O 1
ATOM 758 N N . MET A 1 105 ? 3.565 -11.711 -4.851 1.00 74.50 105 MET A N 1
ATOM 759 C CA . MET A 1 105 ? 4.808 -11.279 -5.498 1.00 74.50 105 MET A CA 1
ATOM 760 C C . MET A 1 105 ? 5.925 -12.318 -5.361 1.00 74.50 105 MET A C 1
ATOM 762 O O . MET A 1 105 ? 6.643 -12.556 -6.324 1.00 74.50 105 MET A O 1
ATOM 766 N N . GLY A 1 106 ? 6.047 -12.981 -4.208 1.00 76.25 106 GLY A N 1
ATOM 767 C CA . GLY A 1 106 ? 7.006 -14.075 -4.022 1.00 76.25 106 GLY A CA 1
ATOM 768 C C . GLY A 1 106 ? 6.696 -15.333 -4.844 1.00 76.25 106 GLY A C 1
ATOM 769 O O . GLY A 1 106 ? 7.597 -16.121 -5.111 1.00 76.25 106 GLY A O 1
ATOM 770 N N . LEU A 1 107 ? 5.438 -15.518 -5.256 1.00 81.50 107 LEU A N 1
ATOM 771 C CA . LEU A 1 107 ? 5.004 -16.608 -6.135 1.00 81.50 107 LEU A CA 1
ATOM 772 C C . LEU A 1 107 ? 5.116 -16.272 -7.627 1.00 81.50 107 LEU A C 1
ATOM 774 O O . LEU A 1 107 ? 4.760 -17.111 -8.458 1.00 81.50 107 LEU A O 1
ATOM 778 N N . LEU A 1 108 ? 5.560 -15.064 -7.986 1.00 73.94 108 LEU A N 1
ATOM 779 C CA . LEU A 1 108 ? 5.773 -14.725 -9.386 1.00 73.94 108 LEU A CA 1
ATOM 780 C C . LEU A 1 108 ? 6.853 -15.648 -9.971 1.00 73.94 108 LEU A C 1
ATOM 782 O O . LEU A 1 108 ? 7.940 -15.739 -9.397 1.00 73.94 108 LEU A O 1
ATOM 786 N N . PRO A 1 109 ? 6.579 -16.329 -11.098 1.00 61.22 109 PRO A N 1
ATOM 787 C CA . PRO A 1 109 ? 7.605 -17.084 -11.796 1.00 61.22 109 PRO A CA 1
ATOM 788 C C . PRO A 1 109 ? 8.650 -16.092 -12.321 1.00 61.22 109 PRO A C 1
ATOM 790 O O . PRO A 1 109 ? 8.334 -15.238 -13.150 1.00 61.22 109 PRO A O 1
ATOM 793 N N . SER A 1 110 ? 9.858 -16.172 -11.762 1.00 56.06 110 SER A N 1
ATOM 794 C CA . SER A 1 110 ? 11.036 -15.371 -12.118 1.00 56.06 110 SER A CA 1
ATOM 795 C C . SER A 1 110 ? 11.795 -15.961 -13.295 1.00 56.06 110 SER A C 1
ATOM 797 O O . SER A 1 110 ? 12.014 -17.196 -13.245 1.00 56.06 110 SER A O 1
#

Sequence (110 aa):
MPRKSTTEGASTTRRVVIASVAGNMMEWYDFFLYTTAAALVLGTVFFPSGGHPLLGTIAALAGHAVGFAARPIGGLIFGHIGDRRGRKAALMGTLSLMGGATFCMGLLPS

Secondary structure (DSSP, 8-state):
-----TTHHHHHHHHHHHHHHHHHHHHHHHHHHHHHHIIIIIHHHT---SS-HHHHHHHHHHHHHHHHHHHHHHHHHHHHHHHHH-HHHHHHHHHHHHHHHHHHHHTS--

Solvent-accessible surface area (backbone atoms only — not comparable to full-atom values): 6146 Å² total; per-residue (Å²): 135,86,79,81,78,84,70,67,58,63,62,52,50,53,51,52,51,52,52,52,51,53,50,53,50,49,56,52,48,53,50,50,51,49,52,54,38,14,72,74,44,40,14,61,73,79,31,68,44,94,83,44,70,68,57,12,31,50,52,30,47,46,53,51,52,52,56,59,65,43,44,66,58,48,49,52,54,42,46,54,43,17,74,76,69,36,60,67,54,30,52,53,50,53,51,51,51,52,55,48,52,54,51,52,59,72,65,52,91,126